Protein AF-0000000080482831 (afdb_homodimer)

Radius of gyration: 14.58 Å; Cα contacts (8 Å, |Δi|>4): 251; chains: 2; bounding box: 27×44×40 Å

pLDDT: mean 83.86, std 15.78, range [32.72, 96.56]

Structure (mmCIF, N/CA/C/O backbone):
data_AF-0000000080482831-model_v1
#
loop_
_entity.id
_entity.type
_entity.pdbx_description
1 polymer 'ABC-type branched-chain amino acid transport system, substrate-binding protein'
#
loop_
_atom_site.group_PDB
_atom_site.id
_atom_site.type_symbol
_atom_site.label_atom_id
_atom_site.label_alt_id
_atom_site.label_comp_id
_atom_site.label_asym_id
_atom_site.label_entity_id
_atom_site.label_seq_id
_atom_site.pdbx_PDB_ins_code
_atom_site.Cartn_x
_atom_site.Cartn_y
_atom_site.Cartn_z
_atom_site.occupancy
_atom_site.B_iso_or_equiv
_atom_site.auth_seq_id
_atom_site.auth_comp_id
_atom_site.auth_asym_id
_atom_site.auth_atom_id
_atom_site.pdbx_PDB_model_num
ATOM 1 N N . MET A 1 1 ? -7.664 0.845 -24.875 1 32.72 1 MET A N 1
ATOM 2 C CA . MET A 1 1 ? -6.598 0.048 -24.266 1 32.72 1 MET A CA 1
ATOM 3 C C . MET A 1 1 ? -6.676 0.091 -22.75 1 32.72 1 MET A C 1
ATOM 5 O O . MET A 1 1 ? -6.145 1.011 -22.125 1 32.72 1 MET A O 1
ATOM 9 N N . GLU A 1 2 ? -7.82 0.042 -22.141 1 39.91 2 GLU A N 1
ATOM 10 C CA . GLU A 1 2 ? -8.305 0.097 -20.766 1 39.91 2 GLU A CA 1
ATOM 11 C C . GLU A 1 2 ? -7.488 -0.808 -19.844 1 39.91 2 GLU A C 1
ATOM 13 O O . GLU A 1 2 ? -7.605 -2.033 -19.906 1 39.91 2 GLU A O 1
ATOM 18 N N . GLU A 1 3 ? -6.184 -0.533 -19.828 1 45.31 3 GLU A N 1
ATOM 19 C CA . GLU A 1 3 ? -5.078 -1.393 -19.406 1 45.31 3 GLU A CA 1
ATOM 20 C C . GLU A 1 3 ? -5.359 -2.031 -18.047 1 45.31 3 GLU A C 1
ATOM 22 O O . GLU A 1 3 ? -6.109 -1.478 -17.234 1 45.31 3 GLU A O 1
ATOM 27 N N . ALA A 1 4 ? -5.254 -3.32 -18 1 47.97 4 ALA A N 1
ATOM 28 C CA . ALA A 1 4 ? -5.355 -4.363 -16.984 1 47.97 4 ALA A CA 1
ATOM 29 C C . ALA A 1 4 ? -4.84 -3.867 -15.633 1 47.97 4 ALA A C 1
ATOM 31 O O . ALA A 1 4 ? -3.65 -3.996 -15.328 1 47.97 4 ALA A O 1
ATOM 32 N N . TYR A 1 5 ? -4.934 -2.588 -15.297 1 53.25 5 TYR A N 1
ATOM 33 C CA . TYR A 1 5 ? -4.527 -2.377 -13.914 1 53.25 5 TYR A CA 1
ATOM 34 C C . TYR A 1 5 ? -5.328 -3.264 -12.969 1 53.25 5 TYR A C 1
ATOM 36 O O . TYR A 1 5 ? -6.527 -3.469 -13.164 1 53.25 5 TYR A O 1
ATOM 44 N N . GLY A 1 6 ? -4.711 -4.449 -12.555 1 57.56 6 GLY A N 1
ATOM 45 C CA . GLY A 1 6 ? -5.371 -5.379 -11.656 1 57.56 6 GLY A CA 1
ATOM 46 C C . GLY A 1 6 ? -6.793 -4.969 -11.32 1 57.56 6 GLY A C 1
ATOM 47 O O . GLY A 1 6 ? -7.004 -4.023 -10.555 1 57.56 6 GLY A O 1
ATOM 48 N N . GLU A 1 7 ? -7.719 -5.152 -12.195 1 65.12 7 GLU A N 1
ATOM 49 C CA . GLU A 1 7 ? -9.133 -4.852 -12 1 65.12 7 GLU A CA 1
ATOM 50 C C . GLU A 1 7 ? -9.703 -5.625 -10.812 1 65.12 7 GLU A C 1
ATOM 52 O O . GLU A 1 7 ? -9.297 -6.754 -10.547 1 65.12 7 GLU A O 1
ATOM 57 N N . ASP A 1 8 ? -10.391 -4.855 -10 1 81.19 8 ASP A N 1
ATOM 58 C CA . ASP A 1 8 ? -11.305 -5.324 -8.961 1 81.19 8 ASP A CA 1
ATOM 59 C C . ASP A 1 8 ? -10.539 -5.793 -7.727 1 81.19 8 ASP A C 1
ATOM 61 O O . ASP A 1 8 ? -10.875 -6.824 -7.141 1 81.19 8 ASP A O 1
ATOM 65 N N . LEU A 1 9 ? -9.477 -5.113 -7.438 1 87.31 9 LEU A N 1
ATOM 66 C CA . LEU A 1 9 ? -8.734 -5.457 -6.23 1 87.31 9 LEU A CA 1
ATOM 67 C C . LEU A 1 9 ? -9.383 -4.824 -5 1 87.31 9 LEU A C 1
ATOM 69 O O . LEU A 1 9 ? -9.977 -3.748 -5.09 1 87.31 9 LEU A O 1
ATOM 73 N N . LYS A 1 10 ? -9.281 -5.57 -3.934 1 93.12 10 LYS A N 1
ATOM 74 C CA . LYS A 1 10 ? -9.664 -5.039 -2.629 1 93.12 10 LYS A CA 1
ATOM 75 C C . LYS A 1 10 ? -8.445 -4.547 -1.855 1 93.12 10 LYS A C 1
ATOM 77 O O . LYS A 1 10 ? -7.406 -5.215 -1.833 1 93.12 10 LYS A O 1
ATOM 82 N N . PHE A 1 11 ? -8.648 -3.385 -1.267 1 94.5 11 PHE A N 1
ATOM 83 C CA . PHE A 1 11 ? -7.461 -2.902 -0.564 1 94.5 11 PHE A CA 1
ATOM 84 C C . PHE A 1 11 ? -7.828 -2.379 0.818 1 94.5 11 PHE A C 1
ATOM 86 O O . PHE A 1 11 ? -8.961 -1.935 1.04 1 94.5 11 PHE A O 1
ATOM 93 N N . TYR A 1 12 ? -6.887 -2.652 1.706 1 96 12 TYR A N 1
ATOM 94 C CA . TYR A 1 12 ? -6.812 -2.135 3.068 1 96 12 TYR A CA 1
ATOM 95 C C . TYR A 1 12 ? -5.852 -0.956 3.152 1 96 12 TYR A C 1
ATOM 97 O O . TYR A 1 12 ? -4.75 -1.007 2.604 1 96 12 TYR A O 1
ATOM 105 N N . GLN A 1 13 ? -6.281 0.183 3.836 1 96.56 13 GLN A N 1
ATOM 106 C CA . GLN A 1 13 ? -5.422 1.363 3.875 1 96.56 13 GLN A CA 1
ATOM 107 C C . GLN A 1 13 ? -5.172 1.812 5.312 1 96.56 13 GLN A C 1
ATOM 109 O O . GLN A 1 13 ? -6.113 1.974 6.09 1 96.56 13 GLN A O 1
ATOM 114 N N . LEU A 1 14 ? -3.9 1.988 5.582 1 96.31 14 LEU A N 1
ATOM 115 C CA . LEU A 1 14 ? -3.467 2.594 6.836 1 96.31 14 LEU A CA 1
ATOM 116 C C . LEU A 1 14 ? -3.018 4.035 6.617 1 96.31 14 LEU A C 1
ATOM 118 O O . LEU A 1 14 ? -2.352 4.34 5.625 1 96.31 14 LEU A O 1
ATOM 122 N N . TYR A 1 15 ? -3.371 4.914 7.539 1 93.88 15 TYR A N 1
ATOM 123 C CA . TYR A 1 15 ? -2.961 6.312 7.457 1 93.88 15 TYR A CA 1
ATOM 124 C C . TYR A 1 15 ? -2.758 6.902 8.844 1 93.88 15 TYR A C 1
ATOM 126 O O . TYR A 1 15 ? -3.367 6.445 9.812 1 93.88 15 TYR A O 1
ATOM 134 N N . THR A 1 16 ? -1.852 7.875 8.938 1 91.06 16 THR A N 1
ATOM 135 C CA . THR A 1 16 ? -1.585 8.508 10.219 1 91.06 16 THR A CA 1
ATOM 136 C C . THR A 1 16 ? -2.75 9.406 10.633 1 91.06 16 THR A C 1
ATOM 138 O O . THR A 1 16 ? -3.248 10.195 9.828 1 91.06 16 THR A O 1
ATOM 141 N N . ASP A 1 17 ? -3.053 9.242 11.953 1 91.88 17 ASP A N 1
ATOM 142 C CA . ASP A 1 17 ? -4.246 9.914 12.461 1 91.88 17 ASP A CA 1
ATOM 143 C C . ASP A 1 17 ? -3.963 11.375 12.781 1 91.88 17 ASP A C 1
ATOM 145 O O . ASP A 1 17 ? -3.955 11.773 13.945 1 91.88 17 ASP A O 1
ATOM 149 N N . TYR A 1 18 ? -3.717 12.211 11.859 1 88.62 18 TYR A N 1
ATOM 150 C CA . TYR A 1 18 ? -3.654 13.664 11.93 1 88.62 18 TYR A CA 1
ATOM 151 C C . TYR A 1 18 ? -4.152 14.297 10.633 1 88.62 18 TYR A C 1
ATOM 153 O O . TYR A 1 18 ? -4.492 13.586 9.688 1 88.62 18 TYR A O 1
ATOM 161 N N . SER A 1 19 ? -4.246 15.633 10.633 1 87.12 19 SER A N 1
ATOM 162 C CA . SER A 1 19 ? -4.953 16.328 9.562 1 87.12 19 SER A CA 1
ATOM 163 C C . SER A 1 19 ? -4.379 15.977 8.195 1 87.12 19 SER A C 1
ATOM 165 O O . SER A 1 19 ? -5.129 15.719 7.25 1 87.12 19 SER A O 1
ATOM 167 N N . TRP A 1 20 ? -3.178 16.016 8.102 1 84.56 20 TRP A N 1
ATOM 168 C CA . TRP A 1 20 ? -2.539 15.703 6.832 1 84.56 20 TRP A CA 1
ATOM 169 C C . TRP A 1 20 ? -2.814 14.258 6.434 1 84.56 20 TRP A C 1
ATOM 171 O O . TRP A 1 20 ? -3.086 13.969 5.262 1 84.56 20 TRP A O 1
ATOM 181 N N . GLY A 1 21 ? -2.684 13.266 7.375 1 87.38 21 GLY A N 1
ATOM 182 C CA . GLY A 1 21 ? -2.936 11.859 7.094 1 87.38 21 GLY A CA 1
ATOM 183 C C . GLY A 1 21 ? -4.352 11.594 6.617 1 87.38 21 GLY A C 1
ATOM 184 O O . GLY A 1 21 ? -4.566 10.781 5.715 1 87.38 21 GLY A O 1
ATOM 185 N N . ARG A 1 22 ? -5.266 12.297 7.133 1 90.38 22 ARG A N 1
ATOM 186 C CA . ARG A 1 22 ? -6.664 12.141 6.754 1 90.38 22 ARG A CA 1
ATOM 187 C C . ARG A 1 22 ? -6.914 12.664 5.344 1 90.38 22 ARG A C 1
ATOM 189 O O . ARG A 1 22 ? -7.613 12.023 4.555 1 90.38 22 ARG A O 1
ATOM 196 N N . THR A 1 23 ? -6.383 13.805 5.09 1 88.56 23 THR A N 1
ATOM 197 C CA . THR A 1 23 ? -6.512 14.375 3.756 1 88.56 23 THR A CA 1
ATOM 198 C C . THR A 1 23 ? -5.883 13.461 2.709 1 88.56 23 THR A C 1
ATOM 200 O O . THR A 1 23 ? -6.477 13.211 1.659 1 88.56 23 THR A O 1
ATOM 203 N N . GLN A 1 24 ? -4.68 12.992 3.012 1 86.38 24 GLN A N 1
ATOM 204 C CA . GLN A 1 24 ? -3.988 12.102 2.09 1 86.38 24 GLN A CA 1
ATOM 205 C C . GLN A 1 24 ? -4.77 10.805 1.889 1 86.38 24 GLN A C 1
ATOM 207 O O . GLN A 1 24 ? -4.891 10.32 0.763 1 86.38 24 GLN A O 1
ATOM 212 N N . GLN A 1 25 ? -5.277 10.273 2.982 1 91.69 25 GLN A N 1
ATOM 213 C CA . GLN A 1 25 ? -6.086 9.062 2.914 1 91.69 25 GLN A CA 1
ATOM 214 C C . GLN A 1 25 ? -7.297 9.258 2.004 1 91.69 25 GLN A C 1
ATOM 216 O O . GLN A 1 25 ? -7.59 8.406 1.165 1 91.69 25 GLN A O 1
ATOM 221 N N . ALA A 1 26 ? -8.008 10.328 2.141 1 91.94 26 ALA A N 1
ATOM 222 C CA . ALA A 1 26 ? -9.203 10.594 1.351 1 91.94 26 ALA A CA 1
ATOM 223 C C . ALA A 1 26 ? -8.867 10.727 -0.131 1 91.94 26 ALA A C 1
ATOM 225 O O . ALA A 1 26 ? -9.586 10.211 -0.989 1 91.94 26 ALA A O 1
ATOM 226 N N . SER A 1 27 ? -7.824 11.422 -0.375 1 89.62 27 SER A N 1
ATOM 227 C CA . SER A 1 27 ? -7.398 11.609 -1.757 1 89.62 27 SER A CA 1
ATOM 228 C C . SER A 1 27 ? -6.996 10.289 -2.402 1 89.62 27 SER A C 1
ATOM 230 O O . SER A 1 27 ? -7.375 10.008 -3.541 1 89.62 27 SER A O 1
ATOM 232 N N . MET A 1 28 ? -6.227 9.516 -1.671 1 90.88 28 MET A N 1
ATOM 233 C CA . MET A 1 28 ? -5.797 8.219 -2.195 1 90.88 28 MET A CA 1
ATOM 234 C C . MET A 1 28 ? -6.988 7.289 -2.395 1 90.88 28 MET A C 1
ATOM 236 O O . MET A 1 28 ? -7.062 6.574 -3.396 1 90.88 28 MET A O 1
ATOM 240 N N . LYS A 1 29 ? -7.875 7.289 -1.474 1 93.44 29 LYS A N 1
ATOM 241 C CA . LYS A 1 29 ? -9.086 6.488 -1.619 1 93.44 29 LYS A CA 1
ATOM 242 C C . LYS A 1 29 ? -9.828 6.84 -2.906 1 93.44 29 LYS A C 1
ATOM 244 O O . LYS A 1 29 ? -10.211 5.953 -3.672 1 93.44 29 LYS A O 1
ATOM 249 N N . GLN A 1 30 ? -10.062 8.086 -3.109 1 92.38 30 GLN A N 1
ATOM 250 C CA . GLN A 1 30 ? -10.766 8.531 -4.309 1 92.38 30 GLN A CA 1
ATOM 251 C C . GLN A 1 30 ? -10.055 8.062 -5.57 1 92.38 30 GLN A C 1
ATOM 253 O O . GLN A 1 30 ? -10.703 7.594 -6.516 1 92.38 30 GLN A O 1
ATOM 258 N N . PHE A 1 31 ? -8.828 8.164 -5.512 1 88.62 31 PHE A N 1
ATOM 259 C CA . PHE A 1 31 ? -8.047 7.762 -6.68 1 88.62 31 PHE A CA 1
ATOM 260 C C . PHE A 1 31 ? -8.172 6.262 -6.914 1 88.62 31 PHE A C 1
ATOM 262 O O . PHE A 1 31 ? -8.461 5.824 -8.031 1 88.62 31 PHE A O 1
ATOM 269 N N . MET A 1 32 ? -7.918 5.492 -5.883 1 91.81 32 MET A N 1
ATOM 270 C CA . MET A 1 32 ? -7.914 4.039 -6.012 1 91.81 32 MET A CA 1
ATOM 271 C C . MET A 1 32 ? -9.297 3.523 -6.406 1 91.81 32 MET A C 1
ATOM 273 O O . MET A 1 32 ? -9.406 2.537 -7.137 1 91.81 32 MET A O 1
ATOM 277 N N . THR A 1 33 ? -10.312 4.191 -5.957 1 93.06 33 THR A N 1
ATOM 278 C CA . THR A 1 33 ? -11.664 3.711 -6.246 1 93.06 33 THR A CA 1
ATOM 279 C C . THR A 1 33 ? -12.133 4.211 -7.605 1 93.06 33 THR A C 1
ATOM 281 O O . THR A 1 33 ? -12.68 3.441 -8.398 1 93.06 33 THR A O 1
ATOM 284 N N . ASP A 1 34 ? -11.844 5.469 -7.922 1 90.94 34 ASP A N 1
ATOM 285 C CA . ASP A 1 34 ? -12.453 6.074 -9.102 1 90.94 34 ASP A CA 1
ATOM 286 C C . ASP A 1 34 ? -11.609 5.816 -10.352 1 90.94 34 ASP A C 1
ATOM 288 O O . ASP A 1 34 ? -12.148 5.699 -11.453 1 90.94 34 ASP A O 1
ATOM 292 N N . VAL A 1 35 ? -10.375 5.77 -10.148 1 87.31 35 VAL A N 1
ATOM 293 C CA . VAL A 1 35 ? -9.484 5.629 -11.305 1 87.31 35 VAL A CA 1
ATOM 294 C C . VAL A 1 35 ? -9.078 4.168 -11.469 1 87.31 35 VAL A C 1
ATOM 296 O O . VAL A 1 35 ? -9.25 3.584 -12.539 1 87.31 35 VAL A O 1
ATOM 299 N N . ALA A 1 36 ? -8.617 3.605 -10.383 1 85.81 36 ALA A N 1
ATOM 300 C CA . ALA A 1 36 ? -8.164 2.219 -10.453 1 85.81 36 ALA A CA 1
ATOM 301 C C . ALA A 1 36 ? -9.344 1.252 -10.352 1 85.81 36 ALA A C 1
ATOM 303 O O . ALA A 1 36 ? -9.211 0.069 -10.672 1 85.81 36 ALA A O 1
ATOM 304 N N . ARG A 1 37 ? -10.469 1.756 -9.852 1 91 37 ARG A N 1
ATOM 305 C CA . ARG A 1 37 ? -11.688 0.97 -9.688 1 91 37 ARG A CA 1
ATOM 306 C C . ARG A 1 37 ? -11.469 -0.165 -8.688 1 91 37 ARG A C 1
ATOM 308 O O . ARG A 1 37 ? -11.953 -1.28 -8.898 1 91 37 ARG A O 1
ATOM 315 N N . TRP A 1 38 ? -10.633 0.012 -7.707 1 92.44 38 TRP A N 1
ATOM 316 C CA . TRP A 1 38 ? -10.477 -0.915 -6.59 1 92.44 38 TRP A CA 1
ATOM 317 C C . TRP A 1 38 ? -11.555 -0.683 -5.531 1 92.44 38 TRP A C 1
ATOM 319 O O . TRP A 1 38 ? -12.25 0.336 -5.559 1 92.44 38 TRP A O 1
ATOM 329 N N . GLU A 1 39 ? -11.75 -1.68 -4.711 1 94.94 39 GLU A N 1
ATOM 330 C CA . GLU A 1 39 ? -12.672 -1.573 -3.584 1 94.94 39 GLU A CA 1
ATOM 331 C C . GLU A 1 39 ? -11.922 -1.401 -2.268 1 94.94 39 GLU A C 1
ATOM 333 O O . GLU A 1 39 ? -11.055 -2.211 -1.93 1 94.94 39 GLU A O 1
ATOM 338 N N . GLN A 1 40 ? -12.258 -0.375 -1.566 1 95.5 40 GLN A N 1
ATOM 339 C CA . GLN A 1 40 ? -11.664 -0.211 -0.242 1 95.5 40 GLN A CA 1
ATOM 340 C C . GLN A 1 40 ? -12.43 -1.015 0.805 1 95.5 40 GLN A C 1
ATOM 342 O O . GLN A 1 40 ? -13.648 -0.889 0.921 1 95.5 40 GLN A O 1
ATOM 347 N N . VAL A 1 41 ? -11.758 -1.848 1.512 1 94.38 41 VAL A N 1
ATOM 348 C CA . VAL A 1 41 ? -12.398 -2.648 2.553 1 94.38 41 VAL A CA 1
ATOM 349 C C . VAL A 1 41 ? -12.453 -1.853 3.855 1 94.38 41 VAL A C 1
ATOM 351 O O . VAL A 1 41 ? -13.5 -1.781 4.5 1 94.38 41 VAL A O 1
ATOM 354 N N . LYS A 1 42 ? -11.312 -1.282 4.25 1 89.88 42 LYS A N 1
ATOM 355 C CA . LYS A 1 42 ? -11.266 -0.602 5.543 1 89.88 42 LYS A CA 1
ATOM 356 C C . LYS A 1 42 ? -10.133 0.421 5.582 1 89.88 42 LYS A C 1
ATOM 358 O O . LYS A 1 42 ? -9.008 0.128 5.164 1 89.88 42 LYS A O 1
ATOM 363 N N . PRO A 1 43 ? -10.477 1.638 5.922 1 94.44 43 PRO A N 1
ATOM 364 C CA . PRO A 1 43 ? -9.391 2.537 6.328 1 94.44 43 PRO A CA 1
ATOM 365 C C . PRO A 1 43 ? -9.117 2.488 7.828 1 94.44 43 PRO A C 1
ATOM 367 O O . PRO A 1 43 ? -10.055 2.416 8.633 1 94.44 43 PRO A O 1
ATOM 370 N N . VAL A 1 44 ? -7.875 2.342 8.156 1 95.88 44 VAL A N 1
ATOM 371 C CA . VAL A 1 44 ? -7.512 2.277 9.57 1 95.88 44 VAL A CA 1
ATOM 372 C C . VAL A 1 44 ? -6.551 3.416 9.906 1 95.88 44 VAL A C 1
ATOM 374 O O . VAL A 1 44 ? -5.504 3.564 9.266 1 95.88 44 VAL A O 1
ATOM 377 N N . ALA A 1 45 ? -6.941 4.188 10.93 1 95 45 ALA A N 1
ATOM 378 C CA . ALA A 1 45 ? -6.066 5.242 11.438 1 95 45 ALA A CA 1
ATOM 379 C C . ALA A 1 45 ? -5.016 4.676 12.383 1 95 45 ALA A C 1
ATOM 381 O O . ALA A 1 45 ? -5.328 3.842 13.234 1 95 45 ALA A O 1
ATOM 382 N N . THR A 1 46 ? -3.83 5.043 12.133 1 94.12 46 THR A N 1
ATOM 383 C CA . THR A 1 46 ? -2.754 4.684 13.047 1 94.12 46 THR A CA 1
ATOM 384 C C . THR A 1 46 ? -2.271 5.91 13.82 1 94.12 46 THR A C 1
ATOM 386 O O . THR A 1 46 ? -2.283 7.027 13.289 1 94.12 46 THR A O 1
ATOM 389 N N . PRO A 1 47 ? -1.833 5.672 15.109 1 91.19 47 PRO A N 1
ATOM 390 C CA . PRO A 1 47 ? -1.286 6.805 15.852 1 91.19 47 PRO A CA 1
ATOM 391 C C . PRO A 1 47 ? -0.071 7.43 15.172 1 91.19 47 PRO A C 1
ATOM 393 O O . PRO A 1 47 ? 0.681 6.734 14.484 1 91.19 47 PRO A O 1
ATOM 396 N N . HIS A 1 48 ? 0.032 8.734 15.375 1 83.94 48 HIS A N 1
ATOM 397 C CA . HIS A 1 48 ? 1.257 9.391 14.938 1 83.94 48 HIS A CA 1
ATOM 398 C C . HIS A 1 48 ? 2.486 8.75 15.57 1 83.94 48 HIS A C 1
ATOM 400 O O . HIS A 1 48 ? 2.484 8.438 16.766 1 83.94 48 HIS A O 1
ATOM 406 N N . GLY A 1 49 ? 3.5 8.398 14.844 1 80.06 49 GLY A N 1
ATOM 407 C CA . GLY A 1 49 ? 4.734 7.84 15.367 1 80.06 49 GLY A CA 1
ATOM 408 C C . GLY A 1 49 ? 4.742 6.324 15.383 1 80.06 49 GLY A C 1
ATOM 409 O O . GLY A 1 49 ? 5.684 5.707 15.883 1 80.06 49 GLY A O 1
ATOM 410 N N . THR A 1 50 ? 3.701 5.723 14.891 1 87.25 50 THR A N 1
ATOM 411 C CA . THR A 1 50 ? 3.678 4.266 14.82 1 87.25 50 THR A CA 1
ATOM 412 C C . THR A 1 50 ? 4.902 3.742 14.078 1 87.25 50 THR A C 1
ATOM 414 O O . THR A 1 50 ? 5.207 4.199 12.977 1 87.25 50 THR A O 1
ATOM 417 N N . THR A 1 51 ? 5.625 2.799 14.758 1 82.62 51 THR A N 1
ATOM 418 C CA . THR A 1 51 ? 6.812 2.234 14.117 1 82.62 51 THR A CA 1
ATOM 419 C C . THR A 1 51 ? 6.652 0.731 13.914 1 82.62 51 THR A C 1
ATOM 421 O O . THR A 1 51 ? 7.414 0.118 13.164 1 82.62 51 THR A O 1
ATOM 424 N N . ASN A 1 52 ? 5.711 0.169 14.625 1 89.38 52 ASN A N 1
ATOM 425 C CA . ASN A 1 52 ? 5.418 -1.254 14.492 1 89.38 52 ASN A CA 1
ATOM 426 C C . ASN A 1 52 ? 4.012 -1.487 13.945 1 89.38 52 ASN A C 1
ATOM 428 O O . ASN A 1 52 ? 3.023 -1.168 14.609 1 89.38 52 ASN A O 1
ATOM 432 N N . TYR A 1 53 ? 3.947 -2.143 12.766 1 90.5 53 TYR A N 1
ATOM 433 C CA . TYR A 1 53 ? 2.674 -2.283 12.07 1 90.5 53 TYR A CA 1
ATOM 434 C C . TYR A 1 53 ? 2.225 -3.738 12.039 1 90.5 53 TYR A C 1
ATOM 436 O O . TYR A 1 53 ? 1.309 -4.098 11.297 1 90.5 53 TYR A O 1
ATOM 444 N N . SER A 1 54 ? 2.82 -4.539 12.828 1 88.12 54 SER A N 1
ATOM 445 C CA . SER A 1 54 ? 2.592 -5.98 12.742 1 88.12 54 SER A CA 1
ATOM 446 C C . SER A 1 54 ? 1.117 -6.316 12.938 1 88.12 54 SER A C 1
ATOM 448 O O . SER A 1 54 ? 0.555 -7.121 12.188 1 88.12 54 SER A O 1
ATOM 450 N N . THR A 1 55 ? 0.565 -5.719 13.961 1 90.69 55 THR A N 1
ATOM 451 C CA . THR A 1 55 ? -0.839 -5.996 14.234 1 90.69 55 THR A CA 1
ATOM 452 C C . THR A 1 55 ? -1.717 -5.578 13.062 1 90.69 55 THR A C 1
ATOM 454 O O . THR A 1 55 ? -2.662 -6.285 12.703 1 90.69 55 THR A O 1
ATOM 457 N N . TYR A 1 56 ? -1.471 -4.5 12.391 1 91.69 56 TYR A N 1
ATOM 458 C CA . TYR A 1 56 ? -2.254 -4.012 11.258 1 91.69 56 TYR A CA 1
ATOM 459 C C . TYR A 1 56 ? -2.066 -4.91 10.039 1 91.69 56 TYR A C 1
ATOM 461 O O . TYR A 1 56 ? -3.016 -5.156 9.297 1 91.69 56 TYR A O 1
ATOM 469 N N . LEU A 1 57 ? -0.886 -5.355 9.875 1 88.81 57 LEU A N 1
ATOM 470 C CA . LEU A 1 57 ? -0.587 -6.27 8.773 1 88.81 57 LEU A CA 1
ATOM 471 C C . LEU A 1 57 ? -1.354 -7.578 8.93 1 88.81 57 LEU A C 1
ATOM 473 O O . LEU A 1 57 ? -1.926 -8.086 7.965 1 88.81 57 LEU A O 1
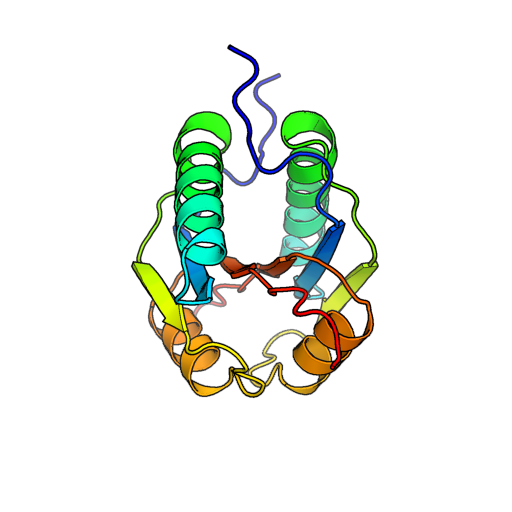ATOM 477 N N . SER A 1 58 ? -1.302 -8.094 10.156 1 89.19 58 SER A N 1
ATOM 478 C CA . SER A 1 58 ? -2.045 -9.312 10.438 1 89.19 58 SER A CA 1
ATOM 479 C C . SER A 1 58 ? -3.533 -9.133 10.172 1 89.19 58 SER A C 1
ATOM 481 O O . SER A 1 58 ? -4.176 -10.008 9.586 1 89.19 58 SER A O 1
ATOM 483 N N . GLU A 1 59 ? -4.059 -8.039 10.547 1 91.12 59 GLU A N 1
ATOM 484 C CA . GLU A 1 59 ? -5.473 -7.758 10.312 1 91.12 59 GLU A CA 1
ATOM 485 C C . GLU A 1 59 ? -5.777 -7.672 8.82 1 91.12 59 GLU A C 1
ATOM 487 O O . GLU A 1 59 ? -6.801 -8.188 8.359 1 91.12 59 GLU A O 1
ATOM 492 N N . ALA A 1 60 ? -4.961 -6.98 8.102 1 90.25 60 ALA A N 1
ATOM 493 C CA . ALA A 1 60 ? -5.133 -6.863 6.652 1 90.25 60 ALA A CA 1
ATOM 494 C C . ALA A 1 60 ? -5.113 -8.234 5.984 1 90.25 60 ALA A C 1
ATOM 496 O O . ALA A 1 60 ? -5.961 -8.539 5.141 1 90.25 60 ALA A O 1
ATOM 497 N N . GLN A 1 61 ? -4.141 -9.078 6.387 1 87.31 61 GLN A N 1
ATOM 498 C CA . GLN A 1 61 ? -4.039 -10.43 5.844 1 87.31 61 GLN A CA 1
ATOM 499 C C . GLN A 1 61 ? -5.301 -11.234 6.133 1 87.31 61 GLN A C 1
ATOM 501 O O . GLN A 1 61 ? -5.828 -11.914 5.25 1 87.31 61 GLN A O 1
ATOM 506 N N . ASN A 1 62 ? -5.773 -11.117 7.293 1 88 62 ASN A N 1
ATOM 507 C CA . ASN A 1 62 ? -6.945 -11.875 7.723 1 88 62 ASN A CA 1
ATOM 508 C C . ASN A 1 62 ? -8.219 -11.375 7.039 1 88 62 ASN A C 1
ATOM 510 O O . ASN A 1 62 ? -9.195 -12.109 6.934 1 88 62 ASN A O 1
ATOM 514 N N . SER A 1 63 ? -8.227 -10.141 6.586 1 90 63 SER A N 1
ATOM 515 C CA . SER A 1 63 ? -9.398 -9.547 5.938 1 90 63 SER A CA 1
ATOM 516 C C . SER A 1 63 ? -9.531 -10.031 4.496 1 90 63 SER A C 1
ATOM 518 O O . SER A 1 63 ? -10.562 -9.82 3.861 1 90 63 SER A O 1
ATOM 520 N N . GLY A 1 64 ? -8.477 -10.625 3.953 1 87.06 64 GLY A N 1
ATOM 521 C CA . GLY A 1 64 ? -8.531 -11.211 2.623 1 87.06 64 GLY A CA 1
ATOM 522 C C . GLY A 1 64 ? -8.359 -10.195 1.513 1 87.06 64 GLY A C 1
ATOM 523 O O . GLY A 1 64 ? -8.789 -10.422 0.38 1 87.06 64 GLY A O 1
ATOM 524 N N . VAL A 1 65 ? -7.828 -9.031 1.835 1 91.69 65 VAL A N 1
ATOM 525 C CA . VAL A 1 65 ? -7.609 -8.031 0.798 1 91.69 65 VAL A CA 1
ATOM 526 C C . VAL A 1 65 ? -6.441 -8.445 -0.09 1 91.69 65 VAL A C 1
ATOM 528 O O . VAL A 1 65 ? -5.641 -9.305 0.291 1 91.69 65 VAL A O 1
ATOM 531 N N . ASP A 1 66 ? -6.328 -7.809 -1.252 1 89 66 ASP A N 1
ATOM 532 C CA . ASP A 1 66 ? -5.258 -8.07 -2.211 1 89 66 ASP A CA 1
ATOM 533 C C . ASP A 1 66 ? -4.059 -7.16 -1.966 1 89 66 ASP A C 1
ATOM 535 O O . ASP A 1 66 ? -2.924 -7.52 -2.283 1 89 66 ASP A O 1
ATOM 539 N N . VAL A 1 67 ? -4.426 -5.977 -1.418 1 92.44 67 VAL A N 1
ATOM 540 C CA . VAL A 1 67 ? -3.381 -4.965 -1.313 1 92.44 67 VAL A CA 1
ATOM 541 C C . VAL A 1 67 ? -3.506 -4.227 0.019 1 92.44 67 VAL A C 1
ATOM 543 O O . VAL A 1 67 ? -4.613 -3.883 0.443 1 92.44 67 VAL A O 1
ATOM 546 N N . LEU A 1 68 ? -2.426 -4.059 0.648 1 95.12 68 LEU A N 1
ATOM 547 C CA . LEU A 1 68 ? -2.312 -3.135 1.772 1 95.12 68 LEU A CA 1
ATOM 548 C C . LEU A 1 68 ? -1.531 -1.889 1.374 1 95.12 68 LEU A C 1
ATOM 550 O O . LEU A 1 68 ? -0.421 -1.988 0.846 1 95.12 68 LEU A O 1
ATOM 554 N N . ILE A 1 69 ? -2.109 -0.766 1.577 1 95.5 69 ILE A N 1
ATOM 555 C CA . ILE A 1 69 ? -1.456 0.519 1.352 1 95.5 69 ILE A CA 1
ATOM 556 C C . ILE A 1 69 ? -1.177 1.198 2.691 1 95.5 69 ILE A C 1
ATOM 558 O O . ILE A 1 69 ? -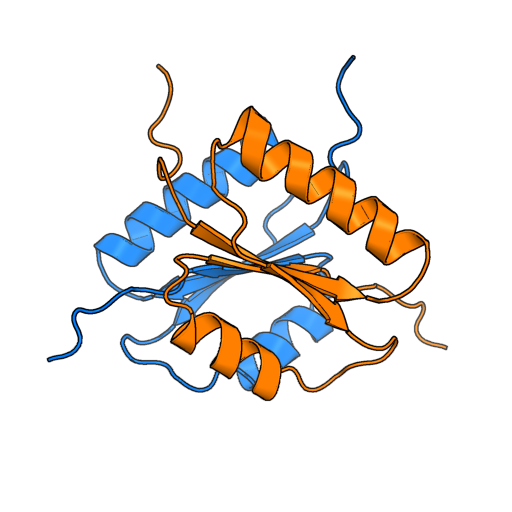2.096 1.433 3.479 1 95.5 69 ILE A O 1
ATOM 562 N N . LEU A 1 70 ? 0.086 1.447 2.883 1 94.69 70 LEU A N 1
ATOM 563 C CA . LEU A 1 70 ? 0.512 2.137 4.098 1 94.69 70 LEU A CA 1
ATOM 564 C C . LEU A 1 70 ? 1.037 3.531 3.771 1 94.69 70 LEU A C 1
ATOM 566 O O . LEU A 1 70 ? 2.084 3.672 3.135 1 94.69 70 LEU A O 1
ATOM 570 N N . ASN A 1 71 ? 0.315 4.551 4.172 1 91.25 71 ASN A N 1
ATOM 571 C CA . ASN A 1 71 ? 0.794 5.926 4.051 1 91.25 71 ASN A CA 1
ATOM 572 C C . ASN A 1 71 ? 1.77 6.277 5.168 1 91.25 71 ASN A C 1
ATOM 574 O O . ASN A 1 71 ? 1.39 6.316 6.34 1 91.25 71 ASN A O 1
ATOM 578 N N . LEU A 1 72 ? 3.004 6.469 4.785 1 82.94 72 LEU A N 1
ATOM 579 C CA . LEU A 1 72 ? 4.051 6.773 5.754 1 82.94 72 LEU A CA 1
ATOM 580 C C . LEU A 1 72 ? 4.223 8.281 5.914 1 82.94 72 LEU A C 1
ATOM 582 O O . LEU A 1 72 ? 4.105 9.031 4.941 1 82.94 72 LEU A O 1
ATOM 586 N N . SER A 1 73 ? 3.904 8.789 7.039 1 70.62 73 SER A N 1
ATOM 587 C CA . SER A 1 73 ? 4.121 10.211 7.285 1 70.62 73 SER A CA 1
ATOM 588 C C . SER A 1 73 ? 5.598 10.508 7.543 1 70.62 73 SER A C 1
ATOM 590 O O . SER A 1 73 ? 6.285 9.727 8.211 1 70.62 73 SER A O 1
ATOM 592 N N . ARG A 1 74 ? 6.102 11.406 6.578 1 61.84 74 ARG A N 1
ATOM 593 C CA . ARG A 1 74 ? 7.418 11.953 6.891 1 61.84 74 ARG A CA 1
ATOM 594 C C . ARG A 1 74 ? 7.336 12.969 8.023 1 61.84 74 ARG A C 1
ATOM 596 O O . ARG A 1 74 ? 6.566 13.93 7.949 1 61.84 74 ARG A O 1
ATOM 603 N N . PHE A 1 75 ? 7.277 12.484 9.195 1 53.5 75 PHE A N 1
ATOM 604 C CA . PHE A 1 75 ? 7.414 13.578 10.156 1 53.5 75 PHE A CA 1
ATOM 605 C C . PHE A 1 75 ? 8.867 14.016 10.273 1 53.5 75 PHE A C 1
ATOM 607 O O . PHE A 1 75 ? 9.781 13.203 10.102 1 53.5 75 PHE A O 1
ATOM 614 N N . PRO A 1 76 ? 9.016 15.258 9.938 1 47.69 76 PRO A N 1
ATOM 615 C CA . PRO A 1 76 ? 10.359 15.797 10.172 1 47.69 76 PRO A CA 1
ATOM 616 C C . PRO A 1 76 ? 11.031 15.211 11.406 1 47.69 76 PRO A C 1
ATOM 618 O O . PRO A 1 76 ? 10.352 14.914 12.398 1 47.69 76 PRO A O 1
ATOM 621 N N . SER A 1 77 ? 11.961 14.242 11.117 1 43.84 77 SER A N 1
ATOM 622 C CA . SER A 1 77 ? 12.805 13.984 12.281 1 43.84 77 SER A CA 1
ATOM 623 C C . SER A 1 77 ? 12.953 15.227 13.141 1 43.84 77 SER A C 1
ATOM 625 O O . SER A 1 77 ? 13.047 16.344 12.625 1 43.84 77 SER A O 1
ATOM 627 N N . PRO A 1 78 ? 12.656 15.055 14.453 1 41 78 PRO A N 1
ATOM 628 C CA . PRO A 1 78 ? 13.031 16.234 15.242 1 41 78 PRO A CA 1
ATOM 629 C C . PRO A 1 78 ? 14.367 16.828 14.797 1 41 78 PRO A C 1
ATOM 631 O O . PRO A 1 78 ? 15.211 16.125 14.234 1 41 78 PRO A O 1
ATOM 634 N N . MET B 1 1 ? -9.789 19.375 -14.008 1 32.94 1 MET B N 1
ATOM 635 C CA . MET B 1 1 ? -9.883 19.141 -12.57 1 32.94 1 MET B CA 1
ATOM 636 C C . MET B 1 1 ? -8.898 18.062 -12.125 1 32.94 1 MET B C 1
ATOM 638 O O . MET B 1 1 ? -9.211 16.859 -12.195 1 32.94 1 MET B O 1
ATOM 642 N N . GLU B 1 2 ? -7.691 18.016 -12.641 1 40.38 2 GLU B N 1
ATOM 643 C CA . GLU B 1 2 ? -6.527 17.156 -12.484 1 40.38 2 GLU B CA 1
ATOM 644 C C . GLU B 1 2 ? -6.242 16.875 -11.016 1 40.38 2 GLU B C 1
ATOM 646 O O . GLU B 1 2 ? -5.746 17.734 -10.289 1 40.38 2 GLU B O 1
ATOM 651 N N . GLU B 1 3 ? -7.277 16.375 -10.352 1 45.44 3 GLU B N 1
ATOM 652 C CA . GLU B 1 3 ? -7.453 16.328 -8.898 1 45.44 3 GLU B CA 1
ATOM 653 C C . GLU B 1 3 ? -6.195 15.805 -8.211 1 45.44 3 GLU B C 1
ATOM 655 O O . GLU B 1 3 ? -5.406 15.078 -8.82 1 45.44 3 GLU B O 1
ATOM 660 N N . ALA B 1 4 ? -5.742 16.531 -7.207 1 47.62 4 ALA B N 1
ATOM 661 C CA . ALA B 1 4 ? -4.66 16.453 -6.227 1 47.62 4 ALA B CA 1
ATOM 662 C C . ALA B 1 4 ? -4.395 15 -5.812 1 47.62 4 ALA B C 1
ATOM 664 O O . ALA B 1 4 ? -4.973 14.516 -4.84 1 47.62 4 ALA B O 1
ATOM 665 N N . TYR B 1 5 ? -4.566 14.039 -6.688 1 52.97 5 TYR B N 1
ATOM 666 C CA . TYR B 1 5 ? -4.109 12.766 -6.145 1 52.97 5 TYR B CA 1
ATOM 667 C C . TYR B 1 5 ? -2.658 12.859 -5.684 1 52.97 5 TYR B C 1
ATOM 669 O O . TYR B 1 5 ? -1.806 13.383 -6.402 1 52.97 5 TYR B O 1
ATOM 677 N N . GLY B 1 6 ? -2.449 13.156 -4.324 1 57.69 6 GLY B N 1
ATOM 678 C CA . GLY B 1 6 ? -1.113 13.273 -3.762 1 57.69 6 GLY B CA 1
ATOM 679 C C . GLY B 1 6 ? -0.023 13.305 -4.816 1 57.69 6 GLY B C 1
ATOM 680 O O . GLY B 1 6 ? 0.285 12.281 -5.426 1 57.69 6 GLY B O 1
ATOM 681 N N . GLU B 1 7 ? 0.171 14.352 -5.52 1 65.38 7 GLU B N 1
ATOM 682 C CA . GLU B 1 7 ? 1.182 14.523 -6.559 1 65.38 7 GLU B CA 1
ATOM 683 C C . GLU B 1 7 ? 2.588 14.328 -6 1 65.38 7 GLU B C 1
ATOM 685 O O . GLU B 1 7 ? 2.865 14.695 -4.855 1 65.38 7 GLU B O 1
ATOM 690 N N . ASP B 1 8 ? 3.311 13.484 -6.727 1 81.31 8 ASP B N 1
ATOM 691 C CA . ASP B 1 8 ? 4.758 13.32 -6.664 1 81.31 8 ASP B CA 1
ATOM 692 C C . ASP B 1 8 ? 5.168 12.492 -5.449 1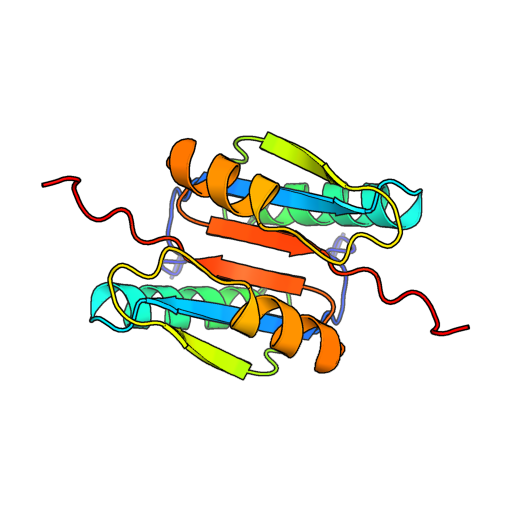 81.31 8 ASP B C 1
ATOM 694 O O . ASP B 1 8 ? 6.133 12.828 -4.758 1 81.31 8 ASP B O 1
ATOM 698 N N . LEU B 1 9 ? 4.371 11.508 -5.156 1 87.44 9 LEU B N 1
ATOM 699 C CA . LEU B 1 9 ? 4.727 10.633 -4.039 1 87.44 9 LEU B CA 1
ATOM 700 C C . LEU B 1 9 ? 5.738 9.578 -4.473 1 87.44 9 LEU B C 1
ATOM 702 O O . LEU B 1 9 ? 5.754 9.172 -5.637 1 87.44 9 LEU B O 1
ATOM 706 N N . LYS B 1 10 ? 6.586 9.258 -3.523 1 93.19 10 LYS B N 1
ATOM 707 C CA . LYS B 1 10 ? 7.496 8.125 -3.697 1 93.19 10 LYS B CA 1
ATOM 708 C C . LYS B 1 10 ? 6.949 6.871 -3.021 1 93.19 10 LYS B C 1
ATOM 710 O O . LYS B 1 10 ? 6.449 6.934 -1.898 1 93.19 10 LYS B O 1
ATOM 715 N N . PH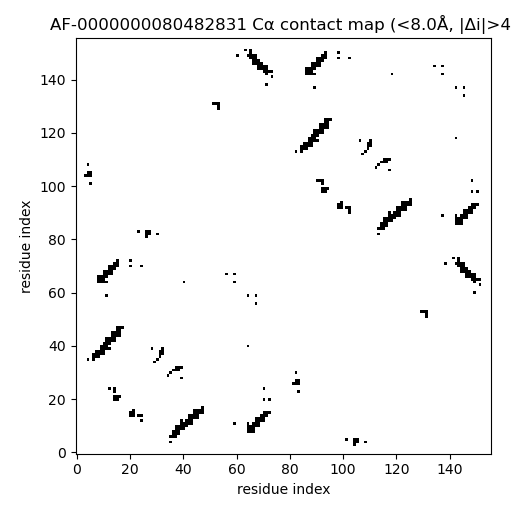E B 1 11 ? 7.07 5.777 -3.777 1 94.5 11 PHE B N 1
ATOM 716 C CA . PHE B 1 11 ? 6.508 4.59 -3.143 1 94.5 11 PHE B CA 1
ATOM 717 C C . PHE B 1 11 ? 7.457 3.406 -3.273 1 94.5 11 PHE B C 1
ATOM 719 O O . PHE B 1 11 ? 8.25 3.342 -4.215 1 94.5 11 PHE B O 1
ATOM 726 N N . TYR B 1 12 ? 7.438 2.637 -2.189 1 96.06 12 TYR B N 1
ATOM 727 C CA . TYR B 1 12 ? 8.062 1.326 -2.053 1 96.06 12 TYR B CA 1
ATOM 728 C C . TYR B 1 12 ? 7.047 0.211 -2.254 1 96.06 12 TYR B C 1
ATOM 730 O O . TYR B 1 12 ? 5.938 0.267 -1.714 1 96.06 12 TYR B O 1
ATOM 738 N N . GLN B 1 13 ? 7.406 -0.84 -3.096 1 96.5 13 GLN B N 1
ATOM 739 C CA . GLN B 1 13 ? 6.434 -1.891 -3.377 1 96.5 13 GLN B CA 1
ATOM 740 C C . GLN B 1 13 ? 7.004 -3.268 -3.053 1 96.5 13 GLN B C 1
ATOM 742 O O . GLN B 1 13 ? 8.102 -3.609 -3.492 1 96.5 13 GLN B O 1
ATOM 747 N N . LEU B 1 14 ? 6.219 -3.988 -2.285 1 96.31 14 LEU B N 1
ATOM 748 C CA . LEU B 1 14 ? 6.492 -5.395 -2.018 1 96.31 14 LEU B CA 1
ATOM 749 C C . LEU B 1 14 ? 5.566 -6.293 -2.83 1 96.31 14 LEU B C 1
ATOM 751 O O . LEU B 1 14 ? 4.375 -6.004 -2.963 1 96.31 14 LEU B O 1
ATOM 755 N N . TYR B 1 15 ? 6.094 -7.379 -3.35 1 93.75 15 TYR B N 1
ATOM 756 C CA . TYR B 1 15 ? 5.293 -8.336 -4.105 1 93.75 15 TYR B CA 1
ATOM 757 C C . TYR B 1 15 ? 5.816 -9.758 -3.918 1 93.75 15 TYR B C 1
ATOM 759 O O . TYR B 1 15 ? 7 -9.953 -3.641 1 93.75 15 TYR B O 1
ATOM 767 N N . THR B 1 16 ? 4.922 -10.711 -3.998 1 90.81 16 THR B N 1
ATOM 768 C CA . THR B 1 16 ? 5.324 -12.109 -3.848 1 90.81 16 THR B CA 1
ATOM 769 C C . THR B 1 16 ? 6.109 -12.578 -5.066 1 90.81 16 THR B C 1
ATOM 771 O O . THR B 1 16 ? 5.703 -12.344 -6.207 1 90.81 16 THR B O 1
ATOM 774 N N . ASP B 1 17 ? 7.211 -13.32 -4.719 1 91.75 17 ASP B N 1
ATOM 775 C CA . ASP B 1 17 ? 8.148 -13.695 -5.77 1 91.75 17 ASP B CA 1
ATOM 776 C C . ASP B 1 17 ? 7.664 -14.938 -6.52 1 91.75 17 ASP B C 1
ATOM 778 O O . ASP B 1 17 ? 8.25 -16.016 -6.398 1 91.75 17 ASP B O 1
ATOM 782 N N . TYR B 1 18 ? 6.652 -14.891 -7.246 1 88.81 18 TYR B N 1
ATOM 783 C CA . TYR B 1 18 ? 6.172 -15.875 -8.211 1 88.81 18 TYR B CA 1
ATOM 784 C C . TYR B 1 18 ? 5.512 -15.195 -9.398 1 88.81 18 TYR B C 1
ATOM 786 O O . TYR B 1 18 ? 5.402 -13.961 -9.438 1 88.81 18 TYR B O 1
ATOM 794 N N . SER B 1 19 ? 5.113 -15.977 -10.406 1 87.25 19 SER B N 1
ATOM 795 C CA . SER B 1 19 ? 4.719 -15.43 -11.695 1 87.25 19 SER B CA 1
ATOM 796 C C . SER B 1 19 ? 3.58 -14.43 -11.547 1 87.25 19 SER B C 1
ATOM 798 O O . SER B 1 19 ? 3.607 -13.352 -12.156 1 87.25 19 SER B O 1
ATOM 800 N N . TRP B 1 20 ? 2.645 -14.773 -10.859 1 84.44 20 TRP B N 1
ATOM 801 C CA . TRP B 1 20 ? 1.507 -13.883 -10.664 1 84.44 20 TRP B CA 1
ATOM 802 C C . TRP B 1 20 ? 1.934 -12.602 -9.953 1 84.44 20 TRP B C 1
ATOM 804 O O . TRP B 1 20 ? 1.495 -11.508 -10.312 1 84.44 20 TRP B O 1
ATOM 814 N N . GLY B 1 21 ? 2.746 -12.703 -8.859 1 87.38 21 GLY B N 1
ATOM 815 C CA . GLY B 1 21 ? 3.219 -11.539 -8.125 1 87.38 21 GLY B CA 1
ATOM 816 C C . GLY B 1 21 ? 4.016 -10.578 -8.977 1 87.38 21 GLY B C 1
ATOM 817 O O . GLY B 1 21 ? 3.877 -9.359 -8.844 1 87.38 21 GLY B O 1
ATOM 818 N N . ARG B 1 22 ? 4.762 -11.094 -9.867 1 90.44 22 ARG B N 1
ATOM 819 C CA . ARG B 1 22 ? 5.57 -10.266 -10.758 1 90.44 22 ARG B CA 1
ATOM 820 C C . ARG B 1 22 ? 4.695 -9.516 -11.758 1 90.44 22 ARG B C 1
ATOM 822 O O . ARG B 1 22 ? 4.91 -8.328 -12.016 1 90.44 22 ARG B O 1
ATOM 829 N N . THR B 1 23 ? 3.785 -10.227 -12.305 1 88.56 23 THR B N 1
ATOM 830 C CA . THR B 1 23 ? 2.857 -9.602 -13.242 1 88.56 23 THR B CA 1
ATOM 831 C C . THR B 1 23 ? 2.062 -8.492 -12.562 1 88.56 23 THR B C 1
ATOM 833 O O . THR B 1 23 ? 1.915 -7.402 -13.109 1 88.56 23 THR B O 1
ATOM 836 N N . GLN B 1 24 ? 1.547 -8.812 -11.367 1 86.38 24 GLN B N 1
ATOM 837 C CA . GLN B 1 24 ? 0.776 -7.828 -10.617 1 86.38 24 GLN B CA 1
ATOM 838 C C . GLN B 1 24 ? 1.633 -6.617 -10.266 1 86.38 24 GLN B C 1
ATOM 840 O O . GLN B 1 24 ? 1.181 -5.477 -10.375 1 86.38 24 GLN B O 1
ATOM 845 N N . GLN B 1 25 ? 2.852 -6.883 -9.852 1 91.62 25 GLN B N 1
ATOM 846 C CA . GLN B 1 25 ? 3.781 -5.809 -9.523 1 91.62 25 GLN B CA 1
ATOM 847 C C . GLN B 1 25 ? 4.008 -4.891 -10.719 1 91.62 25 GLN B C 1
ATOM 849 O O . GLN B 1 25 ? 3.979 -3.664 -10.586 1 91.62 25 GLN B O 1
ATOM 854 N N . ALA B 1 26 ? 4.25 -5.414 -11.875 1 92 26 ALA B N 1
ATOM 855 C CA . ALA B 1 26 ? 4.516 -4.633 -13.078 1 92 26 ALA B CA 1
ATOM 856 C C . ALA B 1 26 ? 3.307 -3.783 -13.453 1 92 26 ALA B C 1
ATOM 858 O O . ALA B 1 26 ? 3.451 -2.615 -13.828 1 92 26 ALA B O 1
ATOM 859 N N . SER B 1 27 ? 2.174 -4.387 -13.383 1 89.62 27 SER B N 1
ATOM 860 C CA . SER B 1 27 ? 0.948 -3.674 -13.719 1 89.62 27 SER B CA 1
ATOM 861 C C . SER B 1 27 ? 0.696 -2.52 -12.75 1 89.62 27 SER B C 1
ATOM 863 O O . SER B 1 27 ? 0.348 -1.415 -13.172 1 89.62 27 SER B O 1
ATOM 865 N N . MET B 1 28 ? 0.857 -2.801 -11.484 1 90.94 28 MET B N 1
ATOM 866 C CA . MET B 1 28 ? 0.652 -1.762 -10.477 1 90.94 28 MET B CA 1
ATOM 867 C C . MET B 1 28 ? 1.68 -0.645 -10.633 1 90.94 28 MET B C 1
ATOM 869 O O . MET B 1 28 ? 1.344 0.535 -10.516 1 90.94 28 MET B O 1
ATOM 873 N N . LYS B 1 29 ? 2.889 -1.006 -10.875 1 93.38 29 LYS B N 1
ATOM 874 C CA . LYS B 1 29 ? 3.922 -0.003 -11.117 1 93.38 29 LYS B CA 1
ATOM 875 C C . LYS B 1 29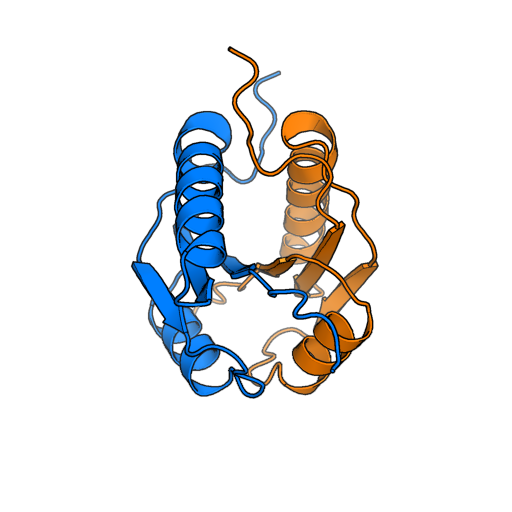 ? 3.529 0.927 -12.266 1 93.38 29 LYS B C 1
ATOM 877 O O . LYS B 1 29 ? 3.613 2.15 -12.133 1 93.38 29 LYS B O 1
ATOM 882 N N . GLN B 1 30 ? 3.166 0.365 -13.344 1 92.5 30 GLN B N 1
ATOM 883 C CA . GLN B 1 30 ? 2.777 1.161 -14.508 1 92.5 30 GLN B CA 1
ATOM 884 C C . GLN B 1 30 ? 1.637 2.115 -14.156 1 92.5 30 GLN B C 1
ATOM 886 O O . GLN B 1 30 ? 1.659 3.285 -14.547 1 92.5 30 GLN B O 1
ATOM 891 N N . PHE B 1 31 ? 0.75 1.596 -13.445 1 88.75 31 PHE B N 1
ATOM 892 C CA . PHE B 1 31 ? -0.396 2.416 -13.07 1 88.75 31 PHE B CA 1
ATOM 893 C C . PHE B 1 31 ? 0.032 3.564 -12.172 1 88.75 31 PHE B C 1
ATOM 895 O O . PHE B 1 31 ? -0.314 4.723 -12.422 1 88.75 31 PHE B O 1
ATOM 902 N N . MET B 1 32 ? 0.749 3.236 -11.125 1 91.75 32 MET B N 1
ATOM 903 C CA . MET B 1 32 ? 1.141 4.242 -10.141 1 91.75 32 MET B CA 1
ATOM 904 C C . MET B 1 32 ? 2.043 5.297 -10.773 1 91.75 32 MET B C 1
ATOM 906 O O . MET B 1 32 ? 1.992 6.469 -10.398 1 91.75 32 MET B O 1
ATOM 910 N N . THR B 1 33 ? 2.826 4.91 -11.727 1 93.12 33 THR B N 1
ATOM 911 C CA . THR B 1 33 ? 3.76 5.859 -12.32 1 93.12 33 THR B CA 1
ATOM 912 C C . THR B 1 33 ? 3.078 6.66 -13.43 1 93.12 33 THR B C 1
ATOM 914 O O . THR B 1 33 ? 3.221 7.883 -13.492 1 93.12 33 THR B O 1
ATOM 917 N N . ASP B 1 34 ? 2.26 6.004 -14.234 1 91 34 ASP B N 1
ATOM 918 C CA . ASP B 1 34 ? 1.749 6.656 -15.438 1 91 34 ASP B CA 1
ATOM 919 C C . ASP B 1 34 ? 0.461 7.422 -15.148 1 91 34 ASP B C 1
ATOM 921 O O . ASP B 1 34 ? 0.191 8.453 -15.766 1 91 34 ASP B O 1
ATOM 925 N N . VAL B 1 35 ? -0.283 6.906 -14.281 1 87.44 35 VAL B N 1
ATOM 926 C CA . VAL B 1 35 ? -1.583 7.512 -14.016 1 87.44 35 VAL B CA 1
ATOM 927 C C . VAL B 1 35 ? -1.491 8.406 -12.781 1 87.44 35 VAL B C 1
ATOM 929 O O . VAL B 1 35 ? -1.844 9.586 -12.836 1 87.44 35 VAL B O 1
ATOM 932 N N . ALA B 1 36 ? -0.952 7.844 -11.734 1 85.88 36 ALA B N 1
ATOM 933 C CA . ALA B 1 36 ? -0.855 8.617 -10.5 1 85.88 36 ALA B CA 1
ATOM 934 C C . ALA B 1 36 ? 0.361 9.539 -10.523 1 85.88 36 ALA B C 1
ATOM 936 O O . ALA B 1 36 ? 0.461 10.461 -9.711 1 85.88 36 ALA B O 1
ATOM 937 N N . ARG B 1 37 ? 1.305 9.234 -11.406 1 90.88 37 ARG B N 1
ATOM 938 C CA . ARG B 1 37 ? 2.533 10.008 -11.555 1 90.88 37 ARG B CA 1
ATOM 939 C C . ARG B 1 37 ? 3.379 9.945 -10.289 1 90.88 37 ARG B C 1
ATOM 941 O O . ARG B 1 37 ? 3.961 10.945 -9.867 1 90.88 37 ARG B O 1
ATOM 948 N N . TRP B 1 38 ? 3.348 8.859 -9.578 1 92.38 38 TRP B N 1
ATOM 949 C CA . TRP B 1 38 ? 4.238 8.594 -8.445 1 92.38 38 TRP B CA 1
ATOM 950 C C . TRP B 1 38 ? 5.578 8.047 -8.93 1 92.38 38 TRP B C 1
ATOM 952 O O . TRP B 1 38 ? 5.715 7.656 -10.086 1 92.38 38 TRP B O 1
ATOM 962 N N . GLU B 1 39 ? 6.559 8.156 -8.07 1 95 39 GLU B N 1
ATOM 963 C CA . GLU B 1 39 ? 7.879 7.598 -8.352 1 95 39 GLU B CA 1
ATOM 964 C C . GLU B 1 39 ? 8.117 6.316 -7.555 1 95 39 GLU B C 1
ATOM 966 O O . GLU B 1 39 ? 7.984 6.309 -6.328 1 95 39 GLU B O 1
ATOM 971 N N . GLN B 1 40 ? 8.445 5.285 -8.25 1 95.56 40 GLN B N 1
ATOM 972 C CA . GLN B 1 40 ? 8.805 4.055 -7.551 1 95.56 40 GLN B CA 1
ATOM 973 C C . GLN B 1 40 ? 10.266 4.074 -7.113 1 95.56 40 GLN B C 1
ATOM 975 O O . GLN B 1 40 ? 11.156 4.316 -7.926 1 95.56 40 GLN B O 1
ATOM 980 N N . VAL B 1 41 ? 10.508 3.865 -5.871 1 94.44 41 VAL B N 1
ATOM 981 C CA . VAL B 1 41 ? 11.867 3.842 -5.355 1 94.44 41 VAL B CA 1
ATOM 982 C C . VAL B 1 41 ? 12.461 2.443 -5.52 1 94.44 41 VAL B C 1
ATOM 984 O O . VAL B 1 41 ? 13.586 2.291 -6 1 94.44 41 VAL B O 1
ATOM 987 N N . LYS B 1 42 ? 11.711 1.418 -5.066 1 89.62 42 LYS B N 1
ATOM 988 C CA . LYS B 1 42 ? 12.258 0.062 -5.086 1 89.62 42 LYS B CA 1
ATOM 989 C C . LYS B 1 42 ? 11.133 -0.976 -5.074 1 89.62 42 LYS B C 1
ATOM 991 O O . LYS B 1 42 ? 10.195 -0.872 -4.285 1 89.62 42 LYS B O 1
ATOM 996 N N . PRO B 1 43 ? 11.195 -1.863 -6.047 1 94.56 43 PRO B N 1
ATOM 997 C CA . PRO B 1 43 ? 10.391 -3.068 -5.848 1 94.56 43 PRO B CA 1
ATOM 998 C C . PRO B 1 43 ? 11.148 -4.176 -5.129 1 94.56 43 PRO B C 1
ATOM 1000 O O . PRO B 1 43 ? 12.344 -4.375 -5.375 1 94.56 43 PRO B O 1
ATOM 1003 N N . VAL B 1 44 ? 10.531 -4.727 -4.164 1 96 44 VAL B N 1
ATOM 1004 C CA . VAL B 1 44 ? 11.172 -5.801 -3.414 1 96 44 VAL B CA 1
ATOM 1005 C C . VAL B 1 44 ? 10.328 -7.07 -3.5 1 96 44 VAL B C 1
ATOM 1007 O O . VAL B 1 44 ? 9.141 -7.055 -3.168 1 96 44 VAL B O 1
ATOM 1010 N N . ALA B 1 45 ? 11 -8.148 -3.938 1 95 45 ALA B N 1
ATOM 1011 C CA . ALA B 1 45 ? 10.344 -9.453 -3.969 1 95 45 ALA B CA 1
ATOM 1012 C C . ALA B 1 45 ? 10.383 -10.117 -2.596 1 95 45 ALA B C 1
ATOM 1014 O O . ALA B 1 45 ? 11.406 -10.094 -1.914 1 95 45 ALA B O 1
ATOM 1015 N N . THR B 1 46 ? 9.266 -10.555 -2.191 1 94.06 46 THR B N 1
ATOM 1016 C CA . THR B 1 46 ? 9.195 -11.336 -0.96 1 94.06 46 THR B CA 1
ATOM 1017 C C . THR B 1 46 ? 8.922 -12.805 -1.266 1 94.06 46 THR B C 1
ATOM 1019 O O . THR B 1 46 ? 8.227 -13.125 -2.234 1 94.06 46 THR B O 1
ATOM 1022 N N . PRO B 1 47 ? 9.492 -13.727 -0.391 1 91.25 47 PRO B N 1
ATOM 1023 C CA . PRO B 1 47 ? 9.195 -15.141 -0.601 1 91.25 47 PRO B CA 1
ATOM 1024 C C . PRO B 1 47 ? 7.707 -15.453 -0.507 1 91.25 47 PRO B C 1
ATOM 1026 O O . PRO B 1 47 ? 6.977 -14.781 0.223 1 91.25 47 PRO B O 1
ATOM 1029 N N . HIS B 1 48 ? 7.32 -16.453 -1.295 1 84.06 48 HIS B N 1
ATOM 1030 C CA . HIS B 1 48 ? 5.961 -16.953 -1.134 1 84.06 48 HIS B CA 1
ATOM 1031 C C . HIS B 1 48 ? 5.707 -17.406 0.302 1 84.06 48 HIS B C 1
ATOM 1033 O O . HIS B 1 48 ? 6.559 -18.047 0.917 1 84.06 48 HIS B O 1
ATOM 1039 N N . GLY B 1 49 ? 4.641 -17 0.937 1 80.62 49 GLY B N 1
ATOM 1040 C CA . GLY B 1 49 ? 4.281 -17.422 2.281 1 80.62 49 GLY B CA 1
ATOM 1041 C C . GLY B 1 49 ? 4.793 -16.484 3.359 1 80.62 49 GLY B C 1
ATOM 1042 O O . GLY B 1 49 ? 4.648 -16.766 4.551 1 80.62 49 GLY B O 1
ATOM 1043 N N . THR B 1 50 ? 5.418 -15.422 2.967 1 87.44 50 THR B N 1
ATOM 1044 C CA . THR B 1 50 ? 5.871 -14.453 3.955 1 87.44 50 THR B CA 1
ATOM 1045 C C . THR B 1 50 ? 4.715 -14.008 4.844 1 87.44 50 THR B C 1
ATOM 1047 O O . THR B 1 50 ? 3.656 -13.617 4.348 1 87.44 50 THR B O 1
ATOM 1050 N N . THR B 1 51 ? 4.938 -14.133 6.184 1 82.81 51 THR B N 1
ATOM 1051 C CA . THR B 1 51 ? 3.887 -13.734 7.109 1 82.81 51 THR B CA 1
ATOM 1052 C C . THR B 1 51 ? 4.359 -12.586 7.996 1 82.81 51 THR B C 1
ATOM 1054 O O . THR B 1 51 ? 3.551 -11.922 8.656 1 82.81 51 THR B O 1
ATOM 1057 N N . ASN B 1 52 ? 5.66 -12.406 8.031 1 89.44 52 ASN B N 1
ATOM 1058 C CA . ASN B 1 52 ? 6.25 -11.312 8.805 1 89.44 52 ASN B CA 1
ATOM 1059 C C . ASN B 1 52 ? 6.98 -10.32 7.902 1 89.44 52 ASN B C 1
ATOM 1061 O O . ASN B 1 52 ? 7.98 -10.664 7.277 1 89.44 52 ASN B O 1
ATOM 1065 N N . TYR B 1 53 ? 6.504 -9.062 7.938 1 90.56 53 TYR B N 1
ATOM 1066 C CA . TYR B 1 53 ? 7.016 -8.062 7.004 1 90.56 53 TYR B CA 1
ATOM 1067 C C . TYR B 1 53 ? 7.793 -6.977 7.738 1 90.56 53 TYR B C 1
ATOM 1069 O O . TYR B 1 53 ? 8.094 -5.926 7.172 1 90.56 53 TYR B O 1
ATOM 1077 N N . SER B 1 54 ? 8.141 -7.215 8.938 1 88.31 54 SER B N 1
ATOM 1078 C CA . SER B 1 54 ? 8.727 -6.18 9.781 1 88.31 54 SER B CA 1
ATOM 1079 C C . SER B 1 54 ? 10 -5.621 9.164 1 88.31 54 SER B C 1
ATOM 1081 O O . SER B 1 54 ? 10.203 -4.406 9.125 1 88.31 54 SER B O 1
ATOM 1083 N N . THR B 1 55 ? 10.836 -6.535 8.742 1 90.88 55 THR B N 1
ATOM 1084 C CA . THR B 1 55 ? 12.094 -6.094 8.156 1 90.88 55 THR B CA 1
ATOM 1085 C C . THR B 1 55 ? 11.844 -5.238 6.914 1 90.88 55 THR B C 1
ATOM 1087 O O . THR B 1 55 ? 12.523 -4.234 6.703 1 90.88 55 THR B O 1
ATOM 1090 N N . TYR B 1 56 ? 10.891 -5.527 6.094 1 91.81 56 TYR B N 1
ATOM 1091 C CA . TYR B 1 56 ? 10.578 -4.777 4.883 1 91.81 56 TYR B CA 1
ATOM 1092 C C . TYR B 1 56 ? 9.984 -3.416 5.219 1 91.81 56 TYR B C 1
ATOM 1094 O O . TYR B 1 56 ? 10.273 -2.42 4.555 1 91.81 56 TYR B O 1
ATOM 1102 N N . LEU B 1 57 ? 9.18 -3.398 6.215 1 89 57 LEU B N 1
ATOM 1103 C CA . LEU B 1 57 ? 8.578 -2.15 6.672 1 89 57 LEU B CA 1
ATOM 1104 C C . LEU B 1 57 ? 9.648 -1.187 7.172 1 89 57 LEU B C 1
ATOM 1106 O O . LEU B 1 57 ? 9.617 0.004 6.852 1 89 57 LEU B O 1
ATOM 1110 N N . SER B 1 58 ? 10.555 -1.746 7.961 1 89.19 58 SER B N 1
ATOM 1111 C CA . SER B 1 58 ? 11.664 -0.935 8.461 1 89.19 58 SER B CA 1
ATOM 1112 C C . SER B 1 58 ? 12.492 -0.367 7.312 1 89.19 58 SER B C 1
ATOM 1114 O O . SER B 1 58 ? 12.867 0.805 7.332 1 89.19 58 SER B O 1
ATOM 1116 N N . GLU B 1 59 ? 12.742 -1.142 6.348 1 91.19 59 GLU B N 1
ATOM 1117 C CA . GLU B 1 59 ? 13.5 -0.687 5.188 1 91.19 59 GLU B CA 1
ATOM 1118 C C . GLU B 1 59 ? 12.758 0.414 4.438 1 91.19 59 GLU B C 1
ATOM 1120 O O . GLU B 1 59 ? 13.359 1.399 4.012 1 91.19 59 GLU B O 1
ATOM 1125 N N . ALA B 1 60 ? 11.492 0.217 4.211 1 90.25 60 ALA B N 1
ATOM 1126 C CA . ALA B 1 60 ? 10.672 1.219 3.537 1 90.25 60 ALA B CA 1
ATOM 1127 C C . ALA B 1 60 ? 10.688 2.543 4.293 1 90.25 60 ALA B C 1
ATOM 1129 O O . ALA B 1 60 ? 10.867 3.605 3.691 1 90.25 60 ALA B O 1
ATOM 1130 N N . GLN B 1 61 ? 10.523 2.475 5.617 1 87.44 61 GLN B N 1
ATOM 1131 C CA . GLN B 1 61 ? 10.555 3.672 6.449 1 87.44 61 GLN B CA 1
ATOM 1132 C C . GLN B 1 61 ? 11.891 4.391 6.332 1 87.44 61 GLN B C 1
ATOM 1134 O O . GLN B 1 61 ? 11.938 5.613 6.188 1 87.44 61 GLN B O 1
ATOM 1139 N N . ASN B 1 62 ? 12.914 3.646 6.348 1 88.12 62 ASN B N 1
ATOM 1140 C CA . ASN B 1 62 ? 14.266 4.203 6.301 1 88.12 62 ASN B CA 1
ATOM 1141 C C . ASN B 1 62 ? 14.578 4.793 4.93 1 88.12 62 ASN B C 1
ATOM 1143 O O . ASN B 1 62 ? 15.445 5.656 4.805 1 88.12 62 ASN B O 1
ATOM 1147 N N . SER B 1 63 ? 13.891 4.344 3.902 1 89.94 63 SER B N 1
ATOM 1148 C CA . SER B 1 63 ? 14.133 4.812 2.541 1 89.94 63 SER B CA 1
ATOM 1149 C C . SER B 1 63 ? 13.484 6.176 2.309 1 89.94 63 SER B C 1
ATOM 1151 O O . SER B 1 63 ? 13.758 6.832 1.301 1 89.94 63 SER B O 1
ATOM 1153 N N . GLY B 1 64 ? 12.602 6.598 3.188 1 87.06 64 GLY B N 1
ATOM 1154 C CA . GLY B 1 64 ? 12.008 7.922 3.115 1 87.06 64 GLY B CA 1
ATOM 1155 C C . GLY B 1 64 ? 10.859 8.008 2.131 1 87.06 64 GLY B C 1
ATOM 1156 O O . GLY B 1 64 ? 10.523 9.094 1.647 1 87.06 64 GLY B O 1
ATOM 1157 N N . VAL B 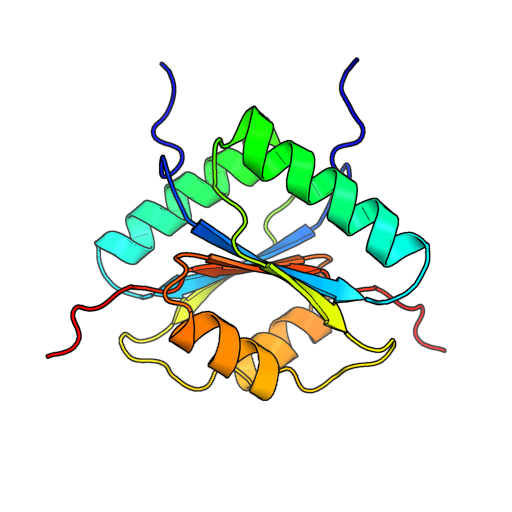1 65 ? 10.289 6.875 1.766 1 91.88 65 VAL B N 1
ATOM 1158 C CA . VAL B 1 65 ? 9.156 6.906 0.845 1 91.88 65 VAL B CA 1
ATOM 1159 C C . VAL B 1 65 ? 7.91 7.406 1.572 1 91.88 65 VAL B C 1
ATOM 1161 O O . VAL B 1 65 ? 7.863 7.41 2.805 1 91.88 65 VAL B O 1
ATOM 1164 N N . ASP B 1 66 ? 6.902 7.789 0.796 1 89.31 66 ASP B N 1
ATOM 1165 C CA . ASP B 1 66 ? 5.637 8.281 1.328 1 89.31 66 ASP B CA 1
ATOM 1166 C C . ASP B 1 66 ? 4.637 7.141 1.513 1 89.31 66 ASP B C 1
ATOM 1168 O O . ASP B 1 66 ? 3.752 7.215 2.367 1 89.31 66 ASP B O 1
ATOM 1172 N N . VAL B 1 67 ? 4.844 6.125 0.639 1 92.56 67 VAL B N 1
ATOM 1173 C CA . VAL B 1 67 ? 3.832 5.07 0.611 1 92.56 67 VAL B CA 1
ATOM 1174 C C . VAL B 1 67 ? 4.508 3.709 0.463 1 92.56 67 VAL B C 1
ATOM 1176 O O . VAL B 1 67 ? 5.441 3.555 -0.327 1 92.56 67 VAL B O 1
ATOM 1179 N N . LEU B 1 68 ? 4.082 2.801 1.229 1 95.19 68 LEU B N 1
ATOM 1180 C CA . LEU B 1 68 ? 4.402 1.393 1.026 1 95.19 68 LEU B CA 1
ATOM 1181 C C . LEU B 1 68 ? 3.191 0.629 0.501 1 95.19 68 LEU B C 1
ATOM 1183 O O . LEU B 1 68 ? 2.107 0.695 1.089 1 95.19 68 LEU B O 1
ATOM 1187 N N . ILE B 1 69 ? 3.357 -0.024 -0.576 1 95.56 69 ILE B N 1
ATOM 1188 C CA . ILE B 1 69 ? 2.328 -0.885 -1.15 1 95.56 69 ILE B CA 1
ATOM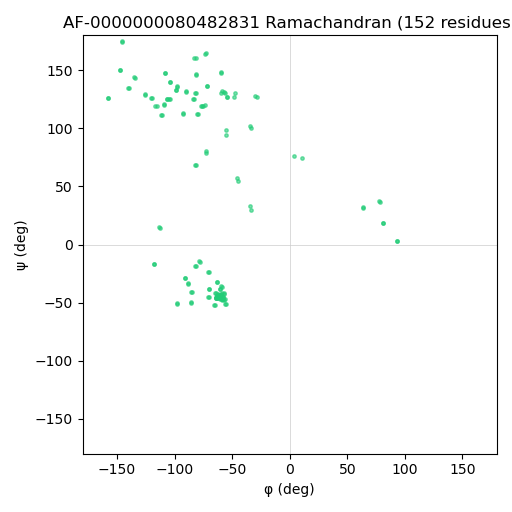 1189 C C . ILE B 1 69 ? 2.74 -2.348 -1.005 1 95.56 69 ILE B C 1
ATOM 1191 O O . ILE B 1 69 ? 3.805 -2.75 -1.48 1 95.56 69 ILE B O 1
ATOM 1195 N N . LEU B 1 70 ? 1.896 -3.057 -0.318 1 94.69 70 LEU B N 1
ATOM 1196 C CA . LEU B 1 70 ? 2.123 -4.484 -0.129 1 94.69 70 LEU B CA 1
ATOM 1197 C C . LEU B 1 70 ? 1.088 -5.305 -0.892 1 94.69 70 LEU B C 1
ATOM 1199 O O . LEU B 1 70 ? -0.097 -5.285 -0.554 1 94.69 70 LEU B O 1
ATOM 1203 N N . ASN B 1 71 ? 1.497 -5.996 -1.917 1 91.06 71 ASN B N 1
ATOM 1204 C CA . ASN B 1 71 ? 0.627 -6.93 -2.625 1 91.06 71 ASN B CA 1
ATOM 1205 C C . ASN B 1 71 ? 0.521 -8.266 -1.893 1 91.06 71 ASN B C 1
ATOM 1207 O O . ASN B 1 71 ? 1.51 -8.984 -1.768 1 91.06 71 ASN B O 1
ATOM 1211 N N . LEU B 1 72 ? -0.644 -8.516 -1.387 1 82.81 72 LEU B N 1
ATOM 1212 C CA . LEU B 1 72 ? -0.875 -9.734 -0.618 1 82.81 72 LEU B CA 1
ATOM 1213 C C . LEU B 1 72 ? -1.396 -10.852 -1.515 1 82.81 72 LEU B C 1
ATOM 1215 O O . LEU B 1 72 ? -2.174 -10.602 -2.439 1 82.81 72 LEU B O 1
ATOM 1219 N N . SER B 1 73 ? -0.619 -11.852 -1.712 1 70.44 73 SER B N 1
ATOM 1220 C CA . SER B 1 73 ? -1.094 -12.992 -2.488 1 70.44 73 SER B CA 1
ATOM 1221 C C . SER B 1 73 ? -2.088 -13.828 -1.69 1 70.44 73 SER B C 1
ATOM 1223 O O . SER B 1 73 ? -1.915 -14.023 -0.486 1 70.44 73 SER B O 1
ATOM 1225 N N . ARG B 1 74 ? -3.35 -13.875 -2.346 1 61.69 74 ARG B N 1
ATOM 1226 C CA . ARG B 1 74 ? -4.273 -14.867 -1.8 1 61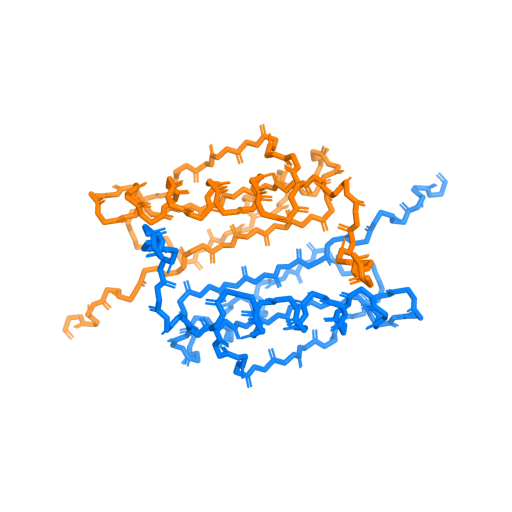.69 74 ARG B CA 1
ATOM 1227 C C . ARG B 1 74 ? -3.844 -16.281 -2.178 1 61.69 74 ARG B C 1
ATOM 1229 O O . ARG B 1 74 ? -3.658 -16.578 -3.357 1 61.69 74 ARG B O 1
ATOM 1236 N N . PHE B 1 75 ? -2.869 -16.781 -1.473 1 53.41 75 PHE B N 1
ATOM 1237 C CA . PHE B 1 75 ? -2.721 -18.188 -1.824 1 53.41 75 PHE B CA 1
ATOM 1238 C C . PHE B 1 75 ? -3.832 -19.031 -1.198 1 53.41 75 PHE B C 1
ATOM 1240 O O . PHE B 1 75 ? -4.328 -18.703 -0.119 1 53.41 75 PHE B O 1
ATOM 1247 N N . PRO B 1 76 ? -4.547 -19.625 -2.096 1 47.19 76 PRO B N 1
ATOM 1248 C CA . PRO B 1 76 ? -5.523 -20.578 -1.57 1 47.19 76 PRO B CA 1
ATOM 1249 C C . PRO B 1 76 ? -5.035 -21.297 -0.312 1 47.19 76 PRO B C 1
ATOM 1251 O O . PRO B 1 76 ? -3.842 -21.562 -0.181 1 47.19 76 PRO B O 1
ATOM 1254 N N . SER B 1 77 ? -5.559 -20.766 0.873 1 43.47 77 SER B N 1
ATOM 1255 C CA . SER B 1 77 ? -5.359 -21.703 1.977 1 43.47 77 SER B CA 1
ATOM 1256 C C . SER B 1 77 ? -5.312 -23.141 1.48 1 43.47 77 SER B C 1
ATOM 1258 O O . SER B 1 77 ? -6.062 -23.516 0.577 1 43.47 77 SER B O 1
ATOM 1260 N N . PRO B 1 78 ? -4.219 -23.859 1.863 1 40.66 78 PRO B N 1
ATOM 1261 C CA . PRO B 1 78 ? -4.375 -25.281 1.541 1 40.66 78 PRO B CA 1
ATOM 1262 C C . PRO B 1 78 ? -5.793 -25.797 1.797 1 40.66 78 PRO B C 1
ATOM 1264 O O . PRO B 1 78 ? -6.512 -25.234 2.627 1 40.66 78 PRO B O 1
#

Solvent-accessible surface area (backbone atoms only — not comparable to full-atom values): 8847 Å² total; per-residue (Å²): 131,85,68,71,44,71,70,68,37,33,29,32,36,39,25,33,66,45,75,67,32,50,53,51,46,52,33,47,49,50,41,40,36,71,71,53,44,31,41,78,75,46,81,42,76,35,63,77,83,70,84,77,58,62,72,58,51,54,51,43,59,73,68,66,38,38,30,40,38,37,48,44,77,83,62,76,71,130,132,84,66,72,44,70,70,70,37,34,30,31,37,39,25,34,65,46,73,66,31,49,53,51,46,53,32,47,47,49,42,41,36,72,71,53,45,31,43,78,75,44,80,42,76,35,63,77,82,70,84,75,57,61,70,59,51,53,50,41,60,73,68,65,37,38,31,40,38,38,45,43,77,83,63,76,74,129

Foldseek 3Di:
DLDPLVPAFEEEEEFEPDDVRVVVVVVVVCCCCVPVVYHYDDYDYDYPPDDDCVVVVVVRVVVVGPYYYYDDDPDPDD/DLDPLVPAFEEEEEFEPDDVRVVVVVVVVCCCCVPVVYHYDDYDYDYPPDDDCVVVVVVRVVVVGPYYYYDDDPDPDD

Nearest PDB structures (foldseek):
  4obb-assembly2_B  TM=8.201E-01  e=2.210E-01  Trichormus variabilis ATCC 29413
  4oat-assembly1_A  TM=8.342E-01  e=4.677E-01  Trichormus variabilis ATCC 29413
  6why-assembly1_C  TM=7.061E-01  e=6.144E-01  Rattus norvegicus
  6e5v-assembly1_A  TM=7.109E-01  e=1.829E+00  Homo sapiens
  3sg0-assembly1_A  TM=7.771E-01  e=3.872E+00  Rhodopseudomonas palustris HaA2

Sequence (156 aa):
MEEAYGEDLKFYQLYTDYSWGRTQQASMKQFMTDVARWEQVKPVATPHGTTNYSTYLSEAQNSGVDVLILNLSRFPSPMEEAYGEDLKFYQLYTDYSWGRTQQASMKQFMTDVARWEQVKPVATPHGTTNYSTYLSEAQNSGVDVLILNLSRFPSP

Organism: Haloferax mediterranei (strain ATCC 33500 / DSM 1411 / JCM 8866 / NBRC 14739 / NCIMB 2177 / R-4) (NCBI:txid523841)

InterPro domains:
  IPR028081 Leucine-binding protein domain [PF13458] (10-72)
  IPR028082 Periplasmic binding protein-like I [SSF53822] (10-72)

Secondary structure (DSSP, 8-state):
----S-TT-EEEEEEESSHHHHHHHHHHHHHHHHTS--EEEEEEEE-TT----HHHHHHHHHHT-SEEEEE-------/----S-TT-EEEEEEESSHHHHHHHHHHHHHHHHTS--EEEEEEEE-TT----HHHHHHHHHHT-SEEEEE-------